Protein AF-A0A4R8HHR4-F1 (afdb_monomer_lite)

Foldseek 3Di:
DDPPPPPPPPPQDELVVLQVVLVVLLVVLVVLVVVLVVCVVPDDDDDPVVVVVNVVVSVVSVVSSVVSVVSSVVSNVVSVVNVVVPPPPPPD

Sequence (92 aa):
MDDYMLICPQEKGTAQENIEAALSVNIEARSILNLVRVSTFHFNHPEPEETEDYVNSINAAVKTVAALLDKVSELVSDASTKLRKEPAHADG

Structure (mmCIF, N/CA/C/O backbone):
data_AF-A0A4R8HHR4-F1
#
_entry.id   AF-A0A4R8HHR4-F1
#
loop_
_atom_site.group_PDB
_atom_site.id
_atom_site.type_symbol
_atom_site.label_atom_id
_atom_site.label_alt_id
_atom_site.label_comp_id
_atom_site.label_asym_id
_atom_site.label_entity_id
_atom_site.label_seq_id
_atom_site.pdbx_PDB_ins_code
_atom_site.Cartn_x
_atom_site.Cartn_y
_atom_site.Cartn_z
_atom_site.occupancy
_atom_site.B_iso_or_equiv
_atom_site.auth_seq_id
_atom_site.auth_comp_id
_atom_site.auth_asym_id
_atom_site.auth_atom_id
_atom_site.pdbx_PDB_model_num
ATOM 1 N N . MET A 1 1 ? -20.691 -37.196 7.745 1.00 41.28 1 MET A N 1
ATOM 2 C CA . MET A 1 1 ? -19.644 -36.688 8.651 1.00 41.28 1 MET A CA 1
ATOM 3 C C . MET A 1 1 ? -19.285 -35.335 8.094 1.00 41.2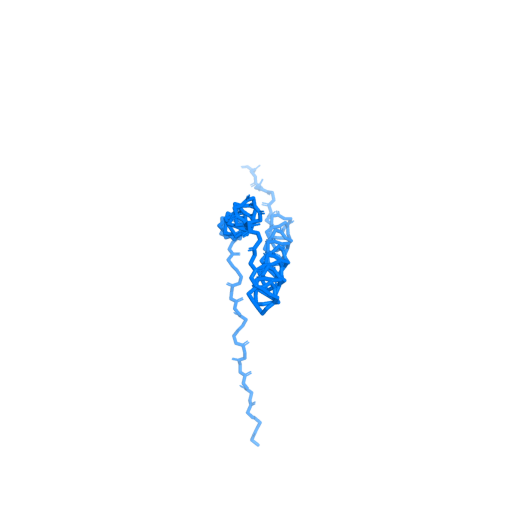8 1 MET A C 1
ATOM 5 O O . MET A 1 1 ? -18.566 -35.268 7.109 1.00 41.28 1 MET A O 1
ATOM 9 N N . ASP A 1 2 ? -19.944 -34.307 8.615 1.00 46.59 2 ASP A N 1
ATOM 10 C CA . ASP A 1 2 ? -19.808 -32.934 8.147 1.00 46.59 2 ASP A CA 1
ATOM 11 C C . ASP A 1 2 ? -18.585 -32.308 8.816 1.00 46.59 2 ASP A C 1
ATOM 13 O O . ASP A 1 2 ? -18.542 -32.140 10.037 1.00 46.59 2 ASP A O 1
ATOM 17 N N . ASP A 1 3 ? -17.569 -32.031 8.004 1.00 45.94 3 ASP A N 1
ATOM 18 C CA . ASP A 1 3 ? -16.348 -31.331 8.390 1.00 45.94 3 ASP A CA 1
ATOM 19 C C . ASP A 1 3 ? -16.678 -29.838 8.545 1.00 45.94 3 ASP A C 1
ATOM 21 O O . ASP A 1 3 ? -16.606 -29.044 7.605 1.00 45.94 3 ASP A O 1
ATOM 25 N N . TYR A 1 4 ? -17.118 -29.442 9.740 1.00 50.94 4 TYR A N 1
ATOM 26 C CA . TYR A 1 4 ? -17.243 -28.031 10.090 1.00 50.94 4 TYR A CA 1
ATOM 27 C C . TYR A 1 4 ? -15.844 -27.470 10.343 1.00 50.94 4 TYR A C 1
ATOM 29 O O . TYR A 1 4 ? -15.347 -27.453 11.469 1.00 50.94 4 TYR A O 1
ATOM 37 N N . MET A 1 5 ? -15.203 -27.002 9.273 1.00 42.62 5 MET A N 1
ATOM 38 C CA . MET A 1 5 ? -14.009 -26.173 9.359 1.00 42.62 5 MET A CA 1
ATOM 39 C C . MET A 1 5 ? -14.405 -24.861 10.051 1.00 42.62 5 MET A C 1
ATOM 41 O O . MET A 1 5 ? -14.968 -23.954 9.438 1.00 42.62 5 MET A O 1
ATOM 45 N N . LEU A 1 6 ? -14.166 -24.786 11.362 1.00 44.66 6 LEU A N 1
ATOM 46 C CA . LEU A 1 6 ? -14.223 -23.554 12.143 1.00 44.66 6 LEU A CA 1
ATOM 47 C C . LEU A 1 6 ? -13.163 -22.605 11.582 1.00 44.66 6 LEU A C 1
ATOM 49 O O . LEU A 1 6 ? -12.004 -22.626 11.988 1.00 44.66 6 LEU A O 1
ATOM 53 N N . ILE A 1 7 ? -13.558 -21.781 10.614 1.00 45.62 7 ILE A N 1
ATOM 54 C CA . ILE A 1 7 ? -12.796 -20.594 10.247 1.00 45.62 7 ILE A CA 1
ATOM 55 C C . ILE A 1 7 ? -12.906 -19.674 11.460 1.00 45.62 7 ILE A C 1
ATOM 57 O O . ILE A 1 7 ? -13.892 -18.953 11.614 1.00 45.62 7 ILE A O 1
ATOM 61 N N . CYS A 1 8 ? -11.929 -19.751 12.367 1.00 36.97 8 CYS A N 1
ATOM 62 C CA . CYS A 1 8 ? -11.768 -18.745 13.404 1.00 36.97 8 CYS A CA 1
ATOM 63 C C . CYS A 1 8 ? -11.717 -17.388 12.690 1.00 36.97 8 CYS A C 1
ATOM 65 O O . CYS A 1 8 ? -10.842 -17.202 11.836 1.00 36.97 8 CYS A O 1
ATOM 67 N N . PRO A 1 9 ? -12.643 -16.456 12.971 1.00 45.62 9 PRO A N 1
ATOM 68 C CA . PRO A 1 9 ? -12.515 -15.107 12.456 1.00 45.62 9 PRO A CA 1
ATOM 69 C C . PRO A 1 9 ? -11.145 -14.611 12.909 1.00 45.62 9 PRO A C 1
ATOM 71 O O . PRO A 1 9 ? -10.851 -14.674 14.101 1.00 45.62 9 PRO A O 1
ATOM 74 N N . GLN A 1 10 ? -10.291 -14.166 11.984 1.00 45.38 10 GLN A N 1
ATOM 75 C CA . GLN A 1 10 ? -9.134 -13.370 12.382 1.00 45.38 10 GLN A CA 1
ATOM 76 C C . GLN A 1 10 ? -9.682 -12.237 13.248 1.00 45.38 10 GLN A C 1
ATOM 78 O O . GLN A 1 10 ? -10.456 -11.410 12.755 1.00 45.38 10 GLN A O 1
ATOM 83 N N . GLU A 1 11 ? -9.359 -12.245 14.541 1.00 54.91 11 GLU A N 1
ATOM 84 C CA . GLU A 1 11 ? -9.731 -11.161 15.435 1.00 54.91 11 GLU A CA 1
ATOM 85 C C . GLU A 1 11 ? -9.075 -9.897 14.889 1.00 54.91 11 GLU A C 1
ATOM 87 O O . GLU A 1 11 ? -7.872 -9.681 15.008 1.00 54.91 11 GLU A O 1
ATOM 92 N N . LYS A 1 12 ? -9.873 -9.078 14.200 1.00 66.12 12 LYS A N 1
ATOM 93 C CA . LYS A 1 12 ? -9.465 -7.739 13.793 1.00 66.12 12 LYS A CA 1
ATOM 94 C C . LYS A 1 12 ? -9.051 -7.006 15.070 1.00 66.12 12 LYS A C 1
ATOM 96 O O . LYS A 1 12 ? -9.850 -6.996 16.012 1.00 66.12 12 LYS A O 1
ATOM 101 N N . GLY A 1 13 ? -7.870 -6.387 15.089 1.00 78.94 13 GLY A N 1
ATOM 102 C CA . GLY A 1 13 ? -7.352 -5.637 16.242 1.00 78.94 13 GLY A CA 1
ATOM 103 C C . GLY A 1 13 ? -8.316 -4.545 16.713 1.00 78.94 13 GLY A C 1
ATOM 104 O O . GLY A 1 13 ? -9.246 -4.167 15.993 1.00 78.94 13 GLY A O 1
ATOM 105 N N . THR A 1 14 ? -8.173 -4.078 17.948 1.00 90.00 14 THR A N 1
ATOM 106 C CA . THR A 1 14 ? -8.882 -2.925 18.534 1.00 90.00 14 THR A CA 1
ATOM 107 C C . THR A 1 14 ? -8.881 -1.705 17.601 1.00 90.00 14 THR A C 1
ATOM 109 O O . THR A 1 14 ? -8.138 -1.641 16.622 1.00 90.00 14 THR A O 1
ATOM 112 N N . ALA A 1 15 ? -9.730 -0.708 17.878 1.00 89.44 15 ALA A N 1
ATOM 113 C CA . ALA A 1 15 ? -9.738 0.516 17.075 1.00 89.44 15 ALA A CA 1
ATOM 114 C C . ALA A 1 15 ? -8.347 1.170 17.008 1.00 89.44 15 ALA A C 1
ATOM 116 O O . ALA A 1 15 ? -7.918 1.566 15.926 1.00 89.44 15 ALA A O 1
ATOM 117 N N . GLN A 1 16 ? -7.636 1.215 18.139 1.00 90.44 16 GLN A N 1
ATOM 118 C CA . GLN A 1 16 ? -6.276 1.740 18.215 1.00 90.44 16 GLN A CA 1
ATOM 119 C C . GLN A 1 16 ? -5.290 0.906 17.386 1.00 90.44 16 GLN A C 1
ATOM 121 O O . GLN A 1 16 ? -4.587 1.469 16.552 1.00 90.44 16 GLN A O 1
ATOM 126 N N . GLU A 1 17 ? -5.282 -0.421 17.540 1.00 92.50 17 GLU A N 1
ATOM 127 C CA . GLU A 1 17 ? -4.387 -1.302 16.772 1.00 92.50 17 GLU A CA 1
ATOM 128 C C . GLU A 1 17 ? -4.625 -1.184 15.260 1.00 92.50 17 GLU A C 1
ATOM 130 O O . GLU A 1 17 ? -3.677 -1.155 14.478 1.00 92.50 17 GLU A O 1
ATOM 135 N N . ASN A 1 18 ? -5.883 -1.045 14.828 1.00 92.75 18 ASN A N 1
ATOM 136 C CA . ASN A 1 18 ? -6.206 -0.838 13.417 1.00 92.75 18 ASN A CA 1
ATOM 137 C C . ASN A 1 18 ? -5.716 0.523 12.898 1.00 92.75 18 ASN A C 1
ATOM 139 O O . ASN A 1 18 ? -5.275 0.611 11.753 1.00 92.75 18 ASN A O 1
ATOM 143 N N . ILE A 1 19 ? -5.769 1.579 13.718 1.00 93.38 19 ILE A N 1
ATOM 144 C CA . ILE A 1 19 ? -5.228 2.901 13.362 1.00 93.38 19 ILE A CA 1
ATOM 145 C C . ILE A 1 19 ? -3.702 2.835 13.242 1.00 93.38 19 ILE A C 1
ATOM 147 O O . ILE A 1 19 ? -3.145 3.321 12.258 1.00 93.38 19 ILE A O 1
ATOM 151 N N . GLU A 1 20 ? -3.021 2.208 14.201 1.00 95.06 20 GLU A N 1
ATOM 152 C CA . GLU A 1 20 ? -1.564 2.040 14.179 1.00 95.06 20 GLU A CA 1
ATOM 153 C C . GLU A 1 20 ? -1.109 1.204 12.972 1.00 95.06 20 GLU A C 1
ATOM 155 O O . GLU A 1 20 ? -0.180 1.593 12.256 1.00 95.06 20 GLU A O 1
ATOM 160 N N . ALA A 1 21 ? -1.819 0.113 12.671 1.00 93.69 21 ALA A N 1
ATOM 161 C CA . ALA A 1 21 ? -1.577 -0.692 11.479 1.00 93.69 21 ALA A CA 1
ATOM 162 C C . ALA A 1 21 ? -1.806 0.115 10.189 1.00 93.69 21 ALA A C 1
ATOM 164 O O . ALA A 1 21 ? -0.973 0.073 9.284 1.00 93.69 21 ALA A O 1
ATOM 165 N N . ALA A 1 22 ? -2.886 0.901 10.107 1.00 94.94 22 ALA A N 1
ATOM 166 C CA . ALA A 1 22 ? -3.166 1.749 8.949 1.00 94.94 22 ALA A CA 1
ATOM 167 C C . ALA A 1 22 ? -2.059 2.791 8.720 1.00 94.94 22 ALA A C 1
ATOM 169 O O . ALA A 1 22 ? -1.656 3.026 7.580 1.00 94.94 22 ALA A O 1
ATOM 170 N N . LEU A 1 23 ? -1.527 3.387 9.792 1.00 95.94 23 LEU A N 1
ATOM 171 C CA . LEU A 1 23 ? -0.396 4.314 9.716 1.00 95.94 23 LEU A CA 1
ATOM 172 C C . LEU A 1 23 ? 0.869 3.620 9.200 1.00 95.94 23 LEU A C 1
ATOM 174 O O . LEU A 1 23 ? 1.535 4.155 8.314 1.00 95.94 23 LEU A O 1
ATOM 178 N N . SER A 1 24 ? 1.180 2.427 9.712 1.00 96.12 24 SER A N 1
ATOM 179 C CA . SER A 1 24 ? 2.339 1.642 9.271 1.00 96.12 24 SER A CA 1
ATOM 180 C C . SER A 1 24 ? 2.267 1.308 7.774 1.00 96.12 24 SER A C 1
ATOM 182 O O . SER A 1 24 ? 3.193 1.622 7.023 1.00 96.12 24 SER A O 1
ATOM 184 N N . VAL A 1 25 ? 1.122 0.794 7.310 1.00 95.12 25 VAL A N 1
ATOM 185 C CA . VAL A 1 25 ? 0.888 0.468 5.892 1.00 95.12 25 VAL A CA 1
ATOM 186 C C . VAL A 1 25 ? 0.948 1.724 5.008 1.00 95.12 25 VAL A C 1
ATOM 188 O O . VAL A 1 25 ? 1.502 1.694 3.908 1.00 95.12 25 VAL A O 1
ATOM 191 N N . ASN A 1 26 ? 0.438 2.867 5.483 1.00 96.81 26 ASN A N 1
ATOM 192 C CA . ASN A 1 26 ? 0.523 4.132 4.747 1.00 96.81 26 ASN A CA 1
ATOM 193 C C . ASN A 1 26 ? 1.977 4.612 4.573 1.00 96.81 26 ASN A C 1
ATOM 195 O O . ASN A 1 26 ? 2.348 5.094 3.499 1.00 96.81 26 ASN A O 1
ATOM 199 N N . ILE A 1 27 ? 2.818 4.448 5.601 1.00 97.38 27 ILE A N 1
ATOM 200 C CA . ILE A 1 27 ? 4.252 4.769 5.537 1.00 97.38 27 ILE A CA 1
ATOM 201 C C . ILE A 1 27 ? 4.959 3.896 4.494 1.00 97.38 27 ILE A C 1
ATOM 203 O O . ILE A 1 27 ? 5.783 4.406 3.727 1.00 97.38 27 ILE A O 1
ATOM 207 N N . GLU A 1 28 ? 4.625 2.608 4.424 1.00 96.38 28 GLU A N 1
ATOM 208 C CA . GLU A 1 28 ? 5.162 1.695 3.414 1.00 96.38 28 GLU A CA 1
ATOM 209 C C . GLU A 1 28 ? 4.758 2.127 1.996 1.00 96.38 28 GLU A C 1
ATOM 211 O O . GLU A 1 28 ? 5.624 2.337 1.142 1.00 96.38 28 GLU A O 1
ATOM 216 N N . ALA A 1 29 ? 3.466 2.391 1.768 1.00 97.00 29 ALA A N 1
ATOM 217 C CA . ALA A 1 29 ? 2.952 2.875 0.485 1.00 97.00 29 ALA A CA 1
ATOM 218 C C . ALA A 1 29 ? 3.650 4.172 0.035 1.00 97.00 29 ALA A C 1
ATOM 220 O O . ALA A 1 29 ? 4.086 4.304 -1.113 1.00 97.00 29 ALA A O 1
ATOM 221 N N . ARG A 1 30 ? 3.833 5.122 0.960 1.00 97.94 30 ARG A N 1
ATOM 222 C CA . ARG A 1 30 ? 4.575 6.365 0.711 1.00 97.94 30 ARG A CA 1
ATOM 223 C C . ARG A 1 30 ? 6.042 6.102 0.363 1.00 97.94 30 ARG A C 1
ATOM 225 O O . ARG A 1 30 ? 6.603 6.806 -0.476 1.00 97.94 30 ARG A O 1
ATOM 232 N N . SER A 1 31 ? 6.675 5.125 1.005 1.00 97.44 31 SER A N 1
ATOM 233 C CA . SER A 1 31 ? 8.077 4.774 0.751 1.00 97.44 31 SER A CA 1
ATOM 234 C C . SER A 1 31 ? 8.262 4.201 -0.656 1.00 97.44 31 SER A C 1
ATOM 236 O O . SER A 1 31 ? 9.183 4.615 -1.359 1.00 97.44 31 SER A O 1
ATOM 238 N N . ILE A 1 32 ? 7.337 3.351 -1.113 1.00 96.31 32 ILE A N 1
ATOM 239 C CA . ILE A 1 32 ? 7.335 2.815 -2.483 1.00 96.31 32 ILE A CA 1
ATOM 240 C C . ILE A 1 32 ? 7.125 3.935 -3.509 1.00 96.31 32 ILE A C 1
ATOM 242 O O . ILE A 1 32 ? 7.882 4.030 -4.474 1.00 96.31 32 ILE A O 1
ATOM 246 N N . LEU A 1 33 ? 6.160 4.835 -3.292 1.00 94.75 33 LEU A N 1
ATOM 247 C CA . LEU A 1 33 ? 5.954 5.987 -4.183 1.00 94.75 33 LEU A CA 1
ATOM 248 C C . LEU A 1 33 ? 7.182 6.904 -4.249 1.00 94.75 33 LEU A C 1
ATOM 250 O O . LEU A 1 33 ? 7.511 7.425 -5.315 1.00 94.75 33 LEU A O 1
ATOM 254 N N . ASN A 1 34 ? 7.880 7.095 -3.128 1.00 95.31 34 ASN A N 1
ATOM 255 C CA . ASN A 1 34 ? 9.128 7.850 -3.111 1.00 95.31 34 ASN A CA 1
ATOM 256 C C . ASN A 1 34 ? 10.221 7.163 -3.931 1.00 95.31 34 ASN A C 1
ATOM 258 O O . ASN A 1 34 ? 10.924 7.857 -4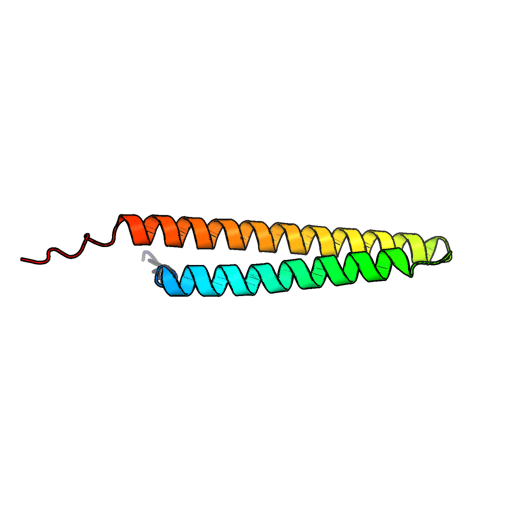.665 1.00 95.31 34 ASN A O 1
ATOM 262 N N . LEU A 1 35 ? 10.345 5.835 -3.837 1.00 92.94 35 LEU A N 1
ATOM 263 C CA . LEU A 1 35 ? 11.280 5.067 -4.656 1.00 92.94 35 LEU A CA 1
ATOM 264 C C . LEU A 1 35 ? 10.956 5.235 -6.142 1.00 92.94 35 LEU A C 1
ATOM 266 O O . LEU A 1 35 ? 11.830 5.638 -6.897 1.00 92.94 35 LEU A O 1
ATOM 270 N N . VAL A 1 36 ? 9.691 5.047 -6.535 1.00 91.62 36 VAL A N 1
ATOM 271 C CA . VAL A 1 36 ? 9.209 5.279 -7.908 1.00 91.62 36 VAL A CA 1
ATOM 272 C C . VAL A 1 36 ? 9.588 6.678 -8.388 1.00 91.62 36 VAL A C 1
ATOM 274 O O . VAL A 1 36 ? 10.211 6.814 -9.436 1.00 91.62 36 VAL A O 1
ATOM 277 N N . ARG A 1 37 ? 9.291 7.720 -7.600 1.00 90.69 37 ARG A N 1
ATOM 278 C CA . ARG A 1 37 ? 9.610 9.112 -7.947 1.00 90.69 37 ARG A CA 1
ATOM 279 C C . ARG A 1 37 ? 11.109 9.322 -8.169 1.00 90.69 37 ARG A C 1
ATOM 281 O O . ARG A 1 37 ? 11.499 9.923 -9.168 1.00 90.69 37 ARG A O 1
ATOM 288 N N . VAL A 1 38 ? 11.947 8.842 -7.249 1.00 90.00 38 VAL A N 1
ATOM 289 C CA . VAL A 1 38 ? 13.412 8.951 -7.354 1.00 90.00 38 VAL A CA 1
ATOM 290 C C . VAL A 1 38 ? 13.906 8.195 -8.586 1.00 90.00 38 VAL A C 1
ATOM 292 O O . VAL A 1 38 ? 14.635 8.760 -9.396 1.00 90.00 38 VAL A O 1
ATOM 295 N N . SER A 1 39 ? 13.443 6.964 -8.791 1.00 86.38 39 SER A N 1
ATOM 296 C CA . SER A 1 39 ? 13.789 6.159 -9.959 1.00 86.38 39 SER A CA 1
ATOM 297 C C . SER A 1 39 ? 13.383 6.845 -11.266 1.00 86.38 39 SER A C 1
ATOM 299 O O . SER A 1 39 ? 14.194 6.878 -12.179 1.00 86.38 39 SER A O 1
ATOM 301 N N . THR A 1 40 ? 12.189 7.447 -11.361 1.00 84.75 40 THR A N 1
ATOM 302 C CA . THR A 1 40 ? 11.746 8.187 -12.568 1.00 84.75 40 THR A CA 1
ATOM 303 C C . THR A 1 40 ? 12.573 9.425 -12.856 1.00 84.75 40 THR A C 1
ATOM 305 O O . THR A 1 40 ? 12.760 9.776 -14.014 1.00 84.75 40 THR A O 1
ATOM 308 N N . PHE A 1 41 ? 13.104 10.074 -11.820 1.00 81.69 41 PHE A N 1
ATOM 309 C CA . PHE A 1 41 ? 13.952 11.248 -11.988 1.00 81.69 41 PHE A CA 1
ATOM 310 C C . PHE A 1 41 ? 15.359 10.890 -12.487 1.00 81.69 41 PHE A C 1
ATOM 312 O O . PHE A 1 41 ? 15.978 11.673 -13.200 1.00 81.69 41 PHE A O 1
ATOM 319 N N . HIS A 1 42 ? 15.870 9.714 -12.113 1.00 79.19 42 HIS A N 1
ATOM 320 C CA . HIS A 1 42 ? 17.219 9.266 -12.469 1.00 79.19 42 HIS A CA 1
ATOM 321 C C . HIS A 1 42 ? 17.273 8.343 -13.692 1.00 79.19 42 HIS A C 1
ATOM 323 O O . HIS A 1 42 ? 18.365 7.960 -14.112 1.00 79.19 42 HIS A O 1
ATOM 329 N N . PHE A 1 43 ? 16.123 7.993 -14.266 1.00 76.69 43 PHE A N 1
ATOM 330 C CA . PHE A 1 43 ? 16.042 7.139 -15.443 1.00 76.69 43 PHE A CA 1
ATOM 331 C C . PHE A 1 43 ? 16.424 7.920 -16.709 1.00 76.69 43 PHE A C 1
ATOM 333 O O . PHE A 1 43 ? 15.583 8.528 -17.368 1.00 76.69 43 PHE A O 1
ATOM 340 N N . ASN A 1 44 ? 17.719 7.938 -17.026 1.00 69.31 44 ASN A N 1
ATOM 341 C CA . ASN A 1 44 ? 18.267 8.588 -18.215 1.00 69.31 44 ASN A CA 1
ATOM 342 C C . ASN A 1 44 ? 18.500 7.556 -19.326 1.00 69.31 44 ASN A C 1
ATOM 344 O O . ASN A 1 44 ? 19.266 6.623 -19.123 1.00 69.31 44 ASN A O 1
ATOM 348 N N . HIS A 1 45 ? 17.857 7.769 -20.480 1.00 62.47 45 HIS A N 1
ATOM 349 C CA . HIS A 1 45 ? 18.053 7.086 -21.774 1.00 62.47 45 HIS A CA 1
ATOM 350 C C . HIS A 1 45 ? 18.633 5.656 -21.729 1.00 62.47 45 HIS A C 1
ATOM 352 O O . HIS A 1 45 ? 19.791 5.458 -22.097 1.00 62.47 45 HIS A O 1
ATOM 358 N N . PRO A 1 46 ? 17.816 4.670 -21.333 1.00 65.44 46 PRO A N 1
ATOM 359 C CA . PRO A 1 46 ? 18.159 3.256 -21.415 1.00 65.44 46 PRO A CA 1
ATOM 360 C C . PRO A 1 46 ? 17.983 2.726 -22.836 1.00 65.44 46 PRO A C 1
ATOM 362 O O . PRO A 1 46 ? 17.295 3.332 -23.668 1.00 65.44 46 PRO A O 1
ATOM 365 N N . GLU A 1 47 ? 18.545 1.551 -23.097 1.00 74.06 47 GLU A N 1
ATOM 366 C CA . GLU A 1 47 ? 18.187 0.797 -24.295 1.00 74.06 47 GLU A CA 1
ATOM 367 C C . GLU A 1 47 ? 16.681 0.424 -24.280 1.00 74.06 47 GLU A C 1
ATOM 369 O O . GLU A 1 47 ? 16.031 0.445 -23.226 1.00 74.06 47 GLU A O 1
ATOM 374 N N . PRO A 1 48 ? 16.060 0.117 -25.435 1.00 73.25 48 PRO A N 1
ATOM 375 C CA . PRO A 1 48 ? 14.623 -0.169 -25.499 1.00 73.25 48 PRO A CA 1
ATOM 376 C C . PRO A 1 48 ? 14.159 -1.289 -24.553 1.00 73.25 48 PRO A C 1
ATOM 378 O O . PRO A 1 48 ? 13.092 -1.170 -23.954 1.00 73.25 48 PRO A O 1
ATOM 381 N N . GLU A 1 49 ? 14.969 -2.335 -24.370 1.00 73.06 49 GLU A N 1
ATOM 382 C CA . GLU A 1 49 ? 14.667 -3.463 -23.474 1.00 73.06 49 GLU A CA 1
ATOM 383 C C . GLU A 1 49 ? 14.678 -3.036 -21.994 1.00 73.06 49 GLU A C 1
ATOM 385 O O . GLU A 1 49 ? 13.747 -3.328 -21.244 1.00 73.06 49 GLU A O 1
ATOM 390 N N . GLU A 1 50 ? 15.661 -2.229 -21.588 1.00 76.44 50 GLU A N 1
ATOM 391 C CA . GLU A 1 50 ? 15.742 -1.654 -20.238 1.00 76.44 50 GLU A CA 1
ATOM 392 C C . GLU A 1 50 ? 14.579 -0.686 -19.950 1.00 76.44 50 GLU A C 1
ATOM 394 O O . GLU A 1 50 ? 14.151 -0.528 -18.805 1.00 76.44 50 GLU A O 1
ATOM 399 N N . THR A 1 51 ? 14.031 -0.052 -20.992 1.00 82.81 51 THR A N 1
ATOM 400 C CA . THR A 1 51 ? 12.841 0.801 -20.890 1.00 82.81 51 THR A CA 1
ATOM 401 C C . THR A 1 51 ? 11.584 -0.016 -20.590 1.00 82.81 51 THR A C 1
ATOM 403 O O . THR A 1 51 ? 10.772 0.404 -19.763 1.00 82.81 51 THR A O 1
ATOM 406 N N . GLU A 1 52 ? 11.414 -1.182 -21.216 1.00 86.12 52 GLU A N 1
ATOM 407 C CA . GLU A 1 52 ? 10.262 -2.058 -20.975 1.00 86.12 52 GLU A CA 1
ATOM 408 C C . GLU A 1 52 ? 10.285 -2.648 -19.557 1.00 86.12 52 GLU A C 1
ATOM 410 O O . GLU A 1 52 ? 9.296 -2.534 -18.823 1.00 86.12 52 GLU A O 1
ATOM 415 N N . ASP A 1 53 ? 11.425 -3.191 -19.127 1.00 87.31 53 ASP A N 1
ATOM 416 C CA . ASP A 1 53 ? 11.600 -3.743 -17.777 1.00 87.31 53 ASP A CA 1
ATOM 417 C C . ASP A 1 53 ? 11.387 -2.687 -16.689 1.00 87.31 53 ASP A C 1
ATOM 419 O O . ASP A 1 53 ? 10.751 -2.935 -15.653 1.00 87.31 53 ASP A O 1
ATOM 423 N N . TYR A 1 54 ? 11.865 -1.471 -16.943 1.00 87.56 54 TYR A N 1
ATOM 424 C CA . TYR A 1 54 ? 11.639 -0.342 -16.061 1.00 87.56 54 TYR A CA 1
ATOM 425 C C . TYR A 1 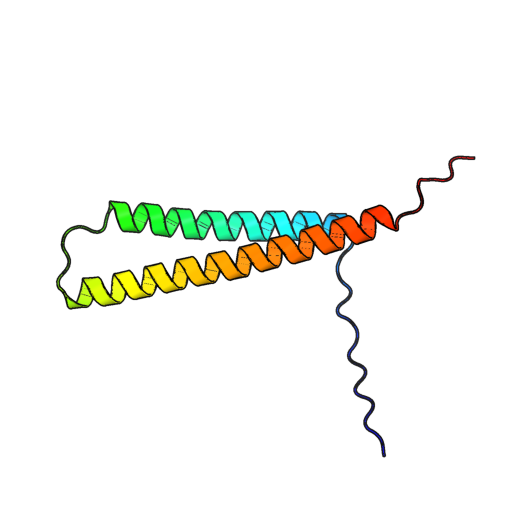54 ? 10.156 0.025 -15.957 1.00 87.56 54 TYR A C 1
ATOM 427 O O . TYR A 1 54 ? 9.621 0.119 -14.850 1.00 87.56 54 TYR A O 1
ATOM 435 N N . VAL A 1 55 ? 9.459 0.184 -17.086 1.00 89.38 55 VAL A N 1
ATOM 436 C CA . VAL A 1 55 ? 8.020 0.497 -17.103 1.00 89.38 55 VAL A CA 1
ATOM 437 C C . VAL A 1 55 ? 7.215 -0.592 -16.390 1.00 89.38 55 VAL A C 1
ATOM 439 O O . VAL A 1 55 ? 6.325 -0.281 -15.594 1.00 89.38 55 VAL A O 1
ATOM 442 N N . ASN A 1 56 ? 7.555 -1.864 -16.603 1.00 91.88 56 ASN A N 1
ATOM 443 C CA . ASN A 1 56 ? 6.933 -2.990 -15.910 1.00 91.88 56 ASN A CA 1
ATOM 444 C C . ASN A 1 56 ? 7.151 -2.923 -14.392 1.00 91.88 56 ASN A C 1
ATOM 446 O O . ASN A 1 56 ? 6.203 -3.115 -13.624 1.00 91.88 56 ASN A O 1
ATOM 450 N N . SER A 1 57 ? 8.359 -2.569 -13.956 1.00 91.81 57 SER A N 1
ATOM 451 C CA . SER A 1 57 ? 8.698 -2.403 -12.538 1.00 91.81 57 SER A CA 1
ATOM 452 C C . SER A 1 57 ? 7.931 -1.247 -11.884 1.00 91.81 57 SER A C 1
ATOM 454 O O . SER A 1 57 ? 7.398 -1.399 -10.783 1.00 91.81 57 SER A O 1
ATOM 456 N N . ILE A 1 58 ? 7.799 -0.108 -12.572 1.00 93.06 58 ILE A N 1
ATOM 457 C CA . ILE A 1 58 ? 7.009 1.039 -12.095 1.00 93.06 58 ILE A CA 1
ATOM 458 C C . ILE A 1 58 ? 5.527 0.669 -11.995 1.00 93.06 58 ILE A C 1
ATOM 460 O O . ILE A 1 58 ? 4.889 0.939 -10.977 1.00 93.06 58 ILE A O 1
ATOM 464 N N . ASN A 1 59 ? 4.986 -0.011 -13.007 1.00 94.19 59 ASN A N 1
ATOM 465 C CA . ASN A 1 59 ? 3.605 -0.488 -12.990 1.00 94.19 59 ASN A CA 1
ATOM 466 C C . ASN A 1 59 ? 3.347 -1.455 -11.827 1.00 94.19 59 ASN A C 1
ATOM 468 O O . ASN A 1 59 ? 2.309 -1.361 -11.168 1.00 94.19 59 ASN A O 1
ATOM 472 N N . ALA A 1 60 ? 4.279 -2.369 -11.551 1.00 95.88 60 ALA A N 1
ATOM 473 C CA . ALA A 1 60 ? 4.189 -3.272 -10.409 1.00 95.88 60 ALA A CA 1
ATOM 474 C C . ALA A 1 60 ? 4.204 -2.500 -9.080 1.00 95.88 60 ALA A C 1
ATOM 476 O O . ALA A 1 60 ? 3.339 -2.725 -8.237 1.00 95.88 60 ALA A O 1
ATOM 477 N N . ALA A 1 61 ? 5.111 -1.532 -8.922 1.00 96.31 61 ALA A N 1
ATOM 478 C CA . ALA A 1 61 ? 5.188 -0.700 -7.724 1.00 96.31 61 ALA A CA 1
ATOM 479 C C . ALA A 1 61 ? 3.894 0.100 -7.479 1.00 96.31 61 ALA A C 1
ATOM 481 O O . ALA A 1 61 ? 3.392 0.130 -6.356 1.00 96.31 61 ALA A O 1
ATOM 482 N N . VAL A 1 62 ? 3.306 0.693 -8.524 1.00 95.19 62 VAL A N 1
ATOM 483 C CA . VAL A 1 62 ? 2.026 1.418 -8.426 1.00 95.19 62 VAL A CA 1
ATOM 484 C C . VAL A 1 62 ? 0.877 0.481 -8.040 1.00 95.19 62 VAL A C 1
ATOM 486 O O . VAL A 1 62 ? 0.059 0.841 -7.193 1.00 95.19 62 VAL A O 1
ATOM 489 N N . LYS A 1 63 ? 0.825 -0.737 -8.596 1.00 97.81 63 LYS A N 1
ATOM 490 C CA . LYS A 1 63 ? -0.170 -1.752 -8.202 1.00 97.81 63 LYS A CA 1
ATOM 491 C C . LYS A 1 63 ? -0.022 -2.162 -6.737 1.00 97.81 63 LYS A C 1
ATOM 493 O O . LYS A 1 63 ? -1.027 -2.264 -6.039 1.00 97.81 63 LYS A O 1
ATOM 498 N N . THR A 1 64 ? 1.209 -2.344 -6.258 1.00 97.88 64 THR A N 1
ATOM 499 C CA . THR A 1 64 ? 1.479 -2.625 -4.841 1.00 97.88 64 THR A CA 1
ATOM 500 C C . THR A 1 64 ? 0.978 -1.490 -3.954 1.00 97.88 64 THR A C 1
ATOM 502 O O . THR A 1 64 ? 0.284 -1.741 -2.974 1.00 97.88 64 THR A O 1
ATOM 505 N N . VAL A 1 65 ? 1.253 -0.234 -4.319 1.00 98.19 65 VAL A N 1
ATOM 506 C CA . VAL A 1 65 ? 0.753 0.936 -3.580 1.00 98.19 65 VAL A CA 1
ATOM 507 C C . VAL A 1 65 ? -0.773 0.960 -3.534 1.00 98.19 65 VAL A C 1
ATOM 509 O O . VAL A 1 65 ? -1.328 1.211 -2.469 1.00 98.19 65 VAL A O 1
ATOM 512 N N . ALA A 1 66 ? -1.456 0.675 -4.646 1.00 97.56 66 ALA A N 1
ATOM 513 C CA . ALA A 1 66 ? -2.916 0.616 -4.673 1.00 97.56 66 ALA A CA 1
ATOM 514 C C . ALA A 1 66 ? -3.461 -0.424 -3.678 1.00 97.56 66 ALA A C 1
ATOM 516 O O . ALA A 1 66 ? -4.301 -0.085 -2.850 1.00 97.56 66 ALA A O 1
ATOM 517 N N . ALA A 1 67 ? -2.901 -1.638 -3.671 1.00 98.00 67 ALA A N 1
ATOM 518 C CA . ALA A 1 67 ? -3.293 -2.685 -2.725 1.00 98.00 67 ALA A CA 1
ATOM 519 C C . ALA A 1 67 ? -3.031 -2.295 -1.255 1.00 98.00 67 ALA A C 1
ATOM 521 O O . ALA A 1 67 ? -3.842 -2.586 -0.375 1.00 98.00 67 ALA A O 1
ATOM 522 N N . LEU A 1 68 ? -1.920 -1.604 -0.973 1.00 97.38 68 LEU A N 1
ATOM 523 C CA . LEU A 1 68 ? -1.634 -1.087 0.370 1.00 97.38 68 LEU A CA 1
ATOM 524 C C . LEU A 1 68 ? -2.645 -0.006 0.783 1.00 97.38 68 LEU A C 1
ATOM 526 O O . LEU A 1 68 ? -3.094 0.006 1.926 1.00 97.38 68 LEU A O 1
ATOM 530 N N . LEU A 1 69 ? -3.040 0.885 -0.130 1.00 97.88 69 LEU A N 1
ATOM 531 C CA . LEU A 1 69 ? -4.047 1.915 0.148 1.00 97.88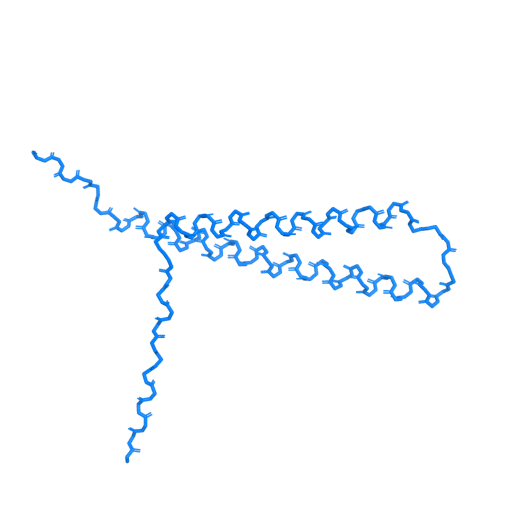 69 LEU A CA 1
ATOM 532 C C . LEU A 1 69 ? -5.445 1.322 0.364 1.00 97.88 69 LEU A C 1
ATOM 534 O O . LEU A 1 69 ? -6.152 1.777 1.265 1.00 97.88 69 LEU A O 1
ATOM 538 N N . ASP A 1 70 ? -5.814 0.279 -0.382 1.00 98.19 70 ASP A N 1
ATOM 539 C CA . ASP A 1 70 ? -7.034 -0.490 -0.116 1.00 98.19 70 ASP A CA 1
ATOM 540 C C . ASP A 1 70 ? -6.993 -1.071 1.303 1.00 98.19 70 ASP A C 1
ATOM 542 O O . ASP A 1 70 ? -7.951 -0.929 2.068 1.00 98.19 70 ASP A O 1
ATOM 546 N N . LYS A 1 71 ? -5.839 -1.611 1.720 1.00 96.44 71 LYS A N 1
ATOM 547 C CA . LYS A 1 71 ? -5.667 -2.136 3.076 1.00 96.44 71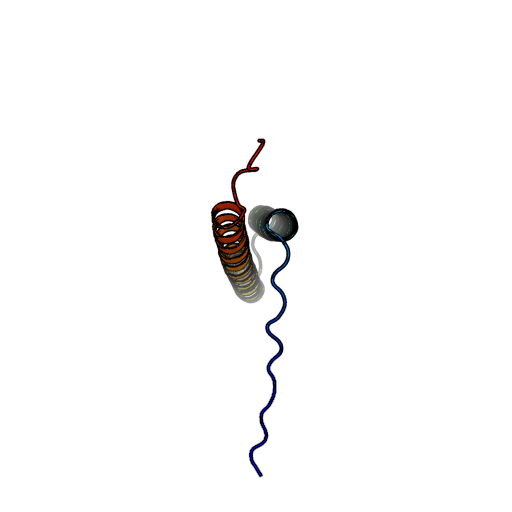 LYS A CA 1
ATOM 548 C C . LYS A 1 71 ? -5.781 -1.065 4.161 1.00 96.44 71 LYS A C 1
ATOM 550 O O . LYS A 1 71 ? -6.402 -1.305 5.197 1.00 96.44 71 LYS A O 1
ATOM 555 N N . VAL A 1 72 ? -5.219 0.122 3.930 1.00 97.25 72 VAL A N 1
ATOM 556 C CA . VAL A 1 72 ? -5.393 1.281 4.822 1.00 97.25 72 VAL A CA 1
ATOM 557 C C . VAL A 1 72 ? -6.877 1.625 4.959 1.00 97.25 72 VAL A C 1
ATOM 559 O O . VAL A 1 72 ? -7.357 1.832 6.072 1.00 97.25 72 VAL A O 1
ATOM 562 N N . SER A 1 73 ? -7.611 1.651 3.844 1.00 97.38 73 SER A N 1
ATOM 563 C CA . SER A 1 73 ? -9.044 1.959 3.821 1.00 97.38 73 SER A CA 1
ATOM 564 C C . SER A 1 73 ? -9.870 0.955 4.632 1.00 97.38 73 SER A C 1
ATOM 566 O O . SER A 1 73 ? -10.722 1.355 5.433 1.00 97.38 73 SER A O 1
ATOM 568 N N . GLU A 1 74 ? -9.581 -0.343 4.495 1.00 96.50 74 GLU A N 1
ATOM 569 C CA . GLU A 1 74 ? -10.197 -1.401 5.305 1.00 96.50 74 GLU A CA 1
ATOM 570 C C . GLU A 1 74 ? -9.956 -1.184 6.804 1.00 96.50 74 GLU A C 1
ATOM 572 O O . GLU A 1 74 ? -10.905 -1.174 7.591 1.00 96.50 74 GLU A O 1
ATOM 577 N N . LEU A 1 75 ? -8.697 -0.963 7.199 1.00 95.44 75 LEU A N 1
ATOM 578 C CA . LEU A 1 75 ? -8.306 -0.807 8.602 1.00 95.44 75 LEU A CA 1
ATOM 579 C C . LEU A 1 75 ? -8.957 0.423 9.245 1.00 95.44 75 LEU A C 1
ATOM 581 O O . LEU A 1 75 ? -9.489 0.339 10.353 1.00 95.44 75 LEU A O 1
ATOM 585 N N . VAL A 1 76 ? -8.976 1.557 8.540 1.00 95.69 76 VAL A N 1
ATOM 586 C CA . VAL A 1 76 ? -9.621 2.789 9.024 1.00 95.69 76 VAL A CA 1
ATOM 587 C C . VAL A 1 76 ? -11.138 2.611 9.131 1.00 95.69 76 VAL A C 1
ATOM 589 O O . VAL A 1 76 ? -11.750 3.072 10.098 1.00 95.69 76 VAL A O 1
ATOM 592 N N . SER A 1 77 ? -11.756 1.905 8.182 1.00 95.38 77 SER A N 1
ATOM 593 C CA . SER A 1 77 ? -13.193 1.606 8.214 1.00 95.38 77 SER A CA 1
ATOM 594 C C . SER A 1 77 ? -13.564 0.697 9.390 1.00 95.38 77 SER A C 1
ATOM 596 O O . SER A 1 77 ? -14.556 0.940 10.088 1.00 95.38 77 SER A O 1
ATOM 598 N N . ASP A 1 78 ? -12.740 -0.317 9.660 1.00 92.94 78 ASP A N 1
ATOM 599 C CA . ASP A 1 78 ? -12.897 -1.203 10.812 1.00 92.94 78 ASP A CA 1
ATOM 600 C C . ASP A 1 78 ? -12.710 -0.446 12.133 1.00 92.94 78 ASP A C 1
ATOM 602 O O . ASP A 1 78 ? -13.529 -0.592 13.043 1.00 92.94 78 ASP A O 1
ATOM 606 N N . ALA A 1 79 ? -11.685 0.407 12.239 1.00 92.44 79 ALA A N 1
ATOM 607 C CA . ALA A 1 79 ? -11.465 1.259 13.407 1.00 92.44 79 ALA A CA 1
ATOM 608 C C . ALA A 1 79 ? -12.655 2.197 13.658 1.00 92.44 79 ALA A C 1
ATOM 610 O O . ALA A 1 79 ? -13.170 2.257 14.773 1.00 92.44 79 ALA A O 1
ATOM 611 N N . SER A 1 80 ? -13.155 2.862 12.610 1.00 92.94 80 SER A N 1
ATOM 612 C CA . SER A 1 80 ? -14.332 3.735 12.696 1.00 92.94 80 SER A CA 1
ATOM 613 C C . SER A 1 80 ? -15.565 2.977 13.190 1.00 92.94 80 SER A C 1
ATOM 615 O O . SER A 1 80 ? -16.295 3.453 14.061 1.00 92.94 80 SER A O 1
ATOM 617 N N . THR A 1 81 ? -15.776 1.762 12.680 1.00 92.50 81 THR A N 1
ATOM 618 C CA . THR A 1 81 ? -16.886 0.902 13.103 1.00 92.50 81 THR A CA 1
ATOM 619 C C . THR A 1 81 ? -16.767 0.504 14.572 1.00 92.50 81 THR A C 1
ATOM 621 O O . THR A 1 81 ? -17.781 0.451 15.267 1.00 92.50 81 THR A O 1
ATOM 624 N N . LYS A 1 82 ? -15.551 0.230 15.055 1.00 89.19 82 LYS A N 1
ATOM 625 C CA . LYS A 1 82 ? -15.298 -0.131 16.456 1.00 89.19 82 LYS A CA 1
ATOM 626 C C . LYS A 1 82 ? -15.497 1.052 17.401 1.00 89.19 82 LYS A C 1
ATOM 628 O O . LYS A 1 82 ? -16.243 0.904 18.360 1.00 89.19 82 LYS A O 1
ATOM 633 N N . LEU A 1 83 ? -1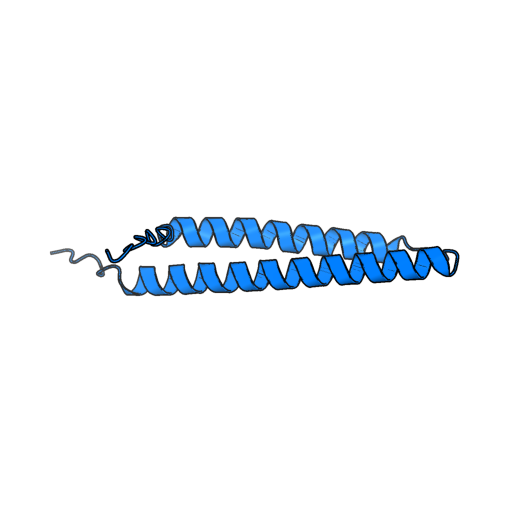4.965 2.229 17.069 1.00 88.94 83 LEU A N 1
ATOM 634 C CA . LEU A 1 83 ? -15.164 3.456 17.855 1.00 88.94 83 LEU A CA 1
ATOM 635 C C . LEU A 1 83 ? -16.645 3.830 17.995 1.00 88.94 83 LEU A C 1
ATOM 637 O O . LEU A 1 83 ? -17.072 4.303 19.038 1.00 88.94 83 LEU A O 1
ATOM 641 N N . ARG A 1 84 ? -17.464 3.586 16.964 1.00 87.75 84 ARG A N 1
ATOM 642 C CA . ARG A 1 84 ? -18.922 3.810 17.038 1.00 87.75 84 ARG A CA 1
ATOM 643 C C . ARG A 1 84 ? -19.657 2.822 17.945 1.00 87.75 84 ARG A C 1
ATOM 645 O O . ARG A 1 84 ? -20.784 3.102 18.341 1.00 87.75 84 ARG A O 1
ATOM 652 N N . LYS A 1 85 ? -19.076 1.645 18.183 1.00 81.62 85 LYS A N 1
ATOM 653 C CA . LYS A 1 85 ? -19.657 0.576 19.007 1.00 81.62 85 LYS A CA 1
ATOM 654 C C . LYS A 1 85 ? -19.146 0.603 20.445 1.00 81.62 85 LYS A C 1
ATOM 656 O O . LYS A 1 85 ? -19.722 -0.092 21.278 1.00 81.62 85 LYS A O 1
ATOM 661 N N . GLU A 1 86 ? -18.100 1.372 20.737 1.00 69.62 86 GLU A N 1
ATOM 662 C CA . GLU A 1 86 ? -17.692 1.634 22.112 1.00 69.62 86 GLU A CA 1
ATOM 663 C C . GLU A 1 86 ? -18.798 2.449 22.796 1.00 69.62 86 GLU A C 1
ATOM 665 O O . GLU A 1 86 ? -19.177 3.512 22.292 1.00 69.62 86 GLU A O 1
ATOM 670 N N . PRO A 1 87 ? -19.382 1.957 23.905 1.00 57.09 87 PRO A N 1
ATOM 671 C CA . PRO A 1 87 ? -20.319 2.762 24.663 1.00 57.09 87 PRO A CA 1
ATOM 672 C C . PRO A 1 87 ? -19.567 4.008 25.129 1.00 57.09 87 PRO A C 1
ATOM 674 O O . PRO A 1 87 ? -18.516 3.895 25.767 1.00 57.09 87 PRO A O 1
ATOM 677 N N . ALA A 1 88 ? -20.102 5.190 24.800 1.00 58.53 88 ALA A N 1
ATOM 678 C CA . ALA A 1 88 ? -19.715 6.424 25.470 1.00 58.53 88 ALA A CA 1
ATOM 679 C C . ALA A 1 88 ? -19.697 6.108 26.965 1.00 58.53 88 ALA A C 1
ATOM 681 O O . ALA A 1 88 ? -20.702 5.595 27.462 1.00 58.53 88 ALA A O 1
ATOM 682 N N . HIS A 1 89 ? -18.546 6.287 27.621 1.00 49.38 89 HIS A N 1
ATOM 683 C CA . HIS A 1 89 ? -18.402 6.027 29.048 1.00 49.38 89 HIS A CA 1
ATOM 684 C C . HIS A 1 89 ? -19.638 6.566 29.763 1.00 49.38 89 HIS A C 1
ATOM 686 O O . HIS A 1 89 ? -19.924 7.764 29.741 1.00 49.38 89 HIS A O 1
ATOM 692 N N . ALA A 1 90 ? -20.423 5.633 30.298 1.00 47.62 90 ALA A N 1
ATOM 693 C CA . ALA A 1 90 ? -21.490 5.922 31.223 1.00 47.62 90 ALA A CA 1
ATOM 694 C C . ALA A 1 90 ? -20.805 6.323 32.529 1.00 47.62 90 ALA A C 1
ATOM 696 O O . ALA A 1 90 ? -20.688 5.513 33.445 1.00 47.62 90 ALA A O 1
ATOM 697 N N . ASP A 1 91 ? -20.290 7.548 32.567 1.00 44.91 91 ASP A N 1
ATOM 698 C CA . ASP A 1 91 ? -19.875 8.184 33.806 1.00 44.91 91 ASP A CA 1
ATOM 699 C C . ASP A 1 91 ? -21.161 8.596 34.531 1.00 44.91 91 ASP A C 1
ATOM 701 O O . ASP A 1 91 ? -21.778 9.626 34.240 1.00 44.91 91 ASP A O 1
ATOM 705 N N . GLY A 1 92 ? -21.613 7.686 35.397 1.00 39.00 92 GLY A N 1
ATOM 706 C CA . GLY A 1 92 ? -22.509 7.963 36.517 1.00 39.00 92 GLY A CA 1
ATOM 707 C C . GLY A 1 92 ? -21.730 8.326 37.772 1.00 39.00 92 GLY A C 1
ATOM 708 O O . GLY A 1 92 ? -20.536 7.963 37.860 1.00 39.00 92 GLY A O 1
#

Radius of gyration: 20.81 Å; chains: 1; bounding box: 41×48×62 Å

pLDDT: mean 81.9, std 18.69, range [36.97, 98.19]

Secondary structure (DSSP, 8-state):
-----------PPPHHHHHHHHHHHHHHHHHHHHHHHHHHHH-----HHHHHHHHHHHHHHHHHHHHHHHHHHHHHHHHHHHHHHS------